Protein AF-A0A914ZZL9-F1 (afdb_monomer_lite)

Foldseek 3Di:
DVVVVVVVVVPDDCPCVVVVVVVVVVVVVVVVVDPLPPDDPVCNVVVVVVVVVVVVVVVVVCVVVVVVPDDDPPPPVVVVVVVVVVVVVVVVVVVVVVVVVVVVVVVVVVVVVVVVVVCVVVVVDDPDD

Radius of gyration: 30.52 Å; chains: 1; bounding box: 75×66×67 Å

Sequence (129 aa):
MLIEVQRRVQKLPEKDEDTEWKYSRSVIYAEYFDWHTALPPPFNIFFIAAVFIRQLAERCHEIILNYKGNGGPYKDVSKQIVVEEVSYQRLLAKLLRRSLLSDEYACRTAQKVDGEKCLEMLGIGADDG

Secondary structure (DSSP, 8-state):
-HHHHHHHHTTS-GGGHHHHHHHHHHHHHHHHHSGGGSS-GGGHHHHHHHHHHHHHHHHHHHHHHHHHT---STTTHHHHHHHHHHHHHHHHHHHHHHHHHHHHHHHHHHHHHHHHHHHHHTT------

pLDDT: mean 80.27, std 13.14, range [42.28, 97.31]

Organism: Parascaris univalens (NCBI:txid6257)

Structure (mmCIF, N/CA/C/O backbone):
data_AF-A0A914ZZL9-F1
#
_entry.id   AF-A0A914ZZL9-F1
#
loop_
_atom_site.group_PDB
_atom_site.id
_atom_site.type_symbol
_atom_site.label_atom_id
_atom_site.label_alt_id
_atom_site.label_comp_id
_atom_site.label_asym_id
_atom_site.label_entity_id
_atom_site.label_seq_id
_atom_site.pdbx_PDB_ins_code
_atom_site.Cartn_x
_atom_site.Cartn_y
_atom_site.Cartn_z
_atom_site.occupancy
_atom_site.B_iso_or_equiv
_atom_site.auth_seq_id
_atom_site.auth_comp_id
_atom_site.auth_asym_id
_atom_site.auth_atom_id
_atom_site.pdbx_PDB_model_num
ATOM 1 N N . MET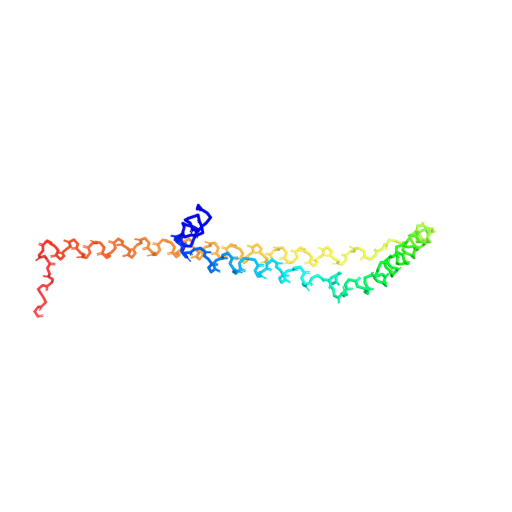 A 1 1 ? 2.785 -40.528 11.720 1.00 72.38 1 MET A N 1
ATOM 2 C CA . MET A 1 1 ? 3.325 -39.294 12.337 1.00 72.38 1 MET A CA 1
ATOM 3 C C . MET A 1 1 ? 2.951 -38.046 11.530 1.00 72.38 1 MET A C 1
ATOM 5 O O . MET A 1 1 ? 2.356 -37.150 12.106 1.00 72.38 1 MET A O 1
ATOM 9 N N . LEU A 1 2 ? 3.166 -38.019 10.206 1.00 86.00 2 LEU A N 1
ATOM 10 C CA . LEU A 1 2 ? 2.783 -36.898 9.322 1.00 86.00 2 LEU A CA 1
ATOM 11 C C . LEU A 1 2 ? 1.284 -36.521 9.380 1.00 86.00 2 LEU A C 1
ATOM 13 O O . LEU A 1 2 ? 0.941 -35.349 9.480 1.00 86.00 2 LEU A O 1
ATOM 17 N N . ILE A 1 3 ? 0.398 -37.525 9.389 1.00 85.44 3 ILE A N 1
A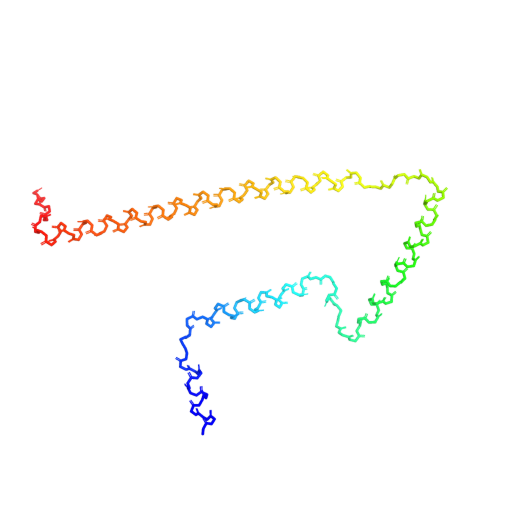TOM 18 C CA . ILE A 1 3 ? -1.066 -37.331 9.452 1.00 85.44 3 ILE A CA 1
ATOM 19 C C . ILE A 1 3 ? -1.490 -36.657 10.768 1.00 85.44 3 ILE A C 1
ATOM 21 O O . ILE A 1 3 ? -2.380 -35.813 10.785 1.00 85.44 3 ILE A O 1
ATOM 25 N N . GLU A 1 4 ? -0.822 -36.991 11.872 1.00 83.25 4 GLU A N 1
ATOM 26 C CA . GLU A 1 4 ? -1.119 -36.425 13.191 1.00 83.25 4 GLU A CA 1
ATOM 27 C C . GLU A 1 4 ? -0.653 -34.965 13.289 1.00 83.25 4 GLU A C 1
ATOM 29 O O . GLU A 1 4 ? -1.316 -34.138 13.908 1.00 83.25 4 GLU A O 1
ATOM 34 N N . VAL A 1 5 ? 0.464 -34.635 12.633 1.00 83.44 5 VAL A N 1
ATOM 35 C CA . VAL A 1 5 ? 0.980 -33.263 12.530 1.00 83.44 5 VAL A CA 1
ATOM 36 C C . VAL A 1 5 ? 0.058 -32.402 11.662 1.00 83.44 5 VAL A C 1
ATOM 38 O O . VAL A 1 5 ? -0.349 -31.332 12.103 1.00 83.44 5 VAL A O 1
ATOM 41 N N . GLN A 1 6 ? -0.358 -32.889 10.489 1.00 81.62 6 GLN A N 1
ATOM 42 C CA . GLN A 1 6 ? -1.326 -32.197 9.624 1.00 81.62 6 GLN A CA 1
ATOM 43 C C . GLN A 1 6 ? -2.656 -31.929 10.339 1.00 81.62 6 GLN A C 1
ATOM 45 O O . GLN A 1 6 ? -3.172 -30.816 10.292 1.00 81.62 6 GLN A O 1
ATOM 50 N N . ARG A 1 7 ? -3.170 -32.914 11.087 1.00 79.31 7 ARG A N 1
ATOM 51 C CA . ARG A 1 7 ? -4.402 -32.764 11.875 1.00 79.31 7 ARG A CA 1
ATOM 52 C C . ARG A 1 7 ? -4.270 -31.725 12.995 1.00 79.31 7 ARG A C 1
ATOM 54 O O . ARG A 1 7 ? -5.258 -31.096 13.353 1.00 79.31 7 ARG A O 1
ATOM 61 N N . ARG A 1 8 ? -3.077 -31.553 13.576 1.00 77.00 8 ARG A N 1
ATOM 62 C CA . ARG A 1 8 ? -2.814 -30.517 14.592 1.00 77.00 8 ARG A CA 1
ATOM 63 C C . ARG A 1 8 ? -2.742 -29.120 13.981 1.00 77.00 8 ARG A C 1
ATOM 65 O O . ARG A 1 8 ? -3.272 -28.198 14.584 1.00 77.00 8 ARG A O 1
ATOM 72 N N . VAL A 1 9 ? -2.153 -28.984 12.792 1.00 73.50 9 VAL A N 1
ATOM 73 C CA . VAL A 1 9 ? -2.104 -27.715 12.046 1.00 73.50 9 VAL A CA 1
ATOM 74 C C . VAL A 1 9 ? -3.506 -27.285 11.605 1.00 73.50 9 VAL A C 1
ATOM 76 O O . VAL A 1 9 ? -3.874 -26.140 11.814 1.00 73.50 9 VAL A O 1
ATOM 79 N N . GLN A 1 10 ? -4.336 -28.212 11.114 1.00 68.81 10 GLN A N 1
ATOM 80 C CA . GLN A 1 10 ? -5.734 -27.930 10.746 1.00 68.81 10 GLN A CA 1
ATOM 81 C C . GLN A 1 10 ? -6.644 -27.547 11.922 1.00 68.81 10 GLN A C 1
ATOM 83 O O . GLN A 1 10 ? -7.727 -27.020 11.707 1.00 68.81 10 GLN A O 1
ATOM 88 N N . LYS A 1 11 ? -6.248 -27.856 13.162 1.00 67.56 11 LYS A N 1
ATOM 89 C CA . LYS A 1 11 ? -7.000 -27.491 14.373 1.00 67.56 11 LYS A CA 1
ATOM 90 C C . LYS A 1 11 ? -6.585 -26.141 14.952 1.00 67.56 11 LYS A C 1
ATOM 92 O O . LYS A 1 11 ? -7.144 -25.743 15.976 1.00 67.56 11 LYS A O 1
ATOM 97 N N . LEU A 1 12 ? -5.591 -25.474 14.364 1.00 68.06 12 LEU A N 1
ATOM 98 C CA . LEU A 1 12 ? -5.274 -24.105 14.744 1.00 68.06 12 LEU A CA 1
ATOM 99 C C . LEU A 1 12 ? -6.506 -23.232 14.468 1.00 68.06 12 LEU A C 1
ATOM 101 O O . LEU A 1 12 ? -7.224 -23.481 13.501 1.00 68.06 12 LEU A O 1
ATOM 105 N N . PRO A 1 13 ? -6.819 -22.280 15.358 1.00 64.56 13 PRO A N 1
ATOM 106 C CA . PRO A 1 13 ? -8.033 -21.494 15.235 1.00 64.56 13 PRO A CA 1
ATOM 107 C C . PRO A 1 13 ? -8.035 -20.726 13.910 1.00 64.56 13 PRO A C 1
ATOM 109 O O . PRO A 1 13 ? -7.181 -19.878 13.685 1.00 64.56 13 PRO A O 1
ATOM 112 N N . GLU A 1 14 ? -9.066 -20.962 13.100 1.00 65.44 14 GLU A N 1
ATOM 113 C CA . GLU A 1 14 ? -9.413 -20.282 11.833 1.00 65.44 14 GLU A CA 1
ATOM 114 C C . GLU A 1 14 ? -9.554 -18.747 11.956 1.00 65.44 14 GLU A C 1
ATOM 116 O O . GLU A 1 14 ? -9.816 -18.051 10.980 1.00 65.44 14 GLU A O 1
ATOM 121 N N . LYS A 1 15 ? -9.407 -18.198 13.171 1.00 67.62 15 LYS A N 1
ATOM 122 C CA . LYS A 1 15 ? -9.628 -16.783 13.494 1.00 67.62 15 LYS A CA 1
ATOM 123 C C . LYS A 1 15 ? -8.738 -15.838 12.688 1.00 67.62 15 LYS A C 1
ATOM 125 O O . LYS A 1 15 ? -9.175 -14.727 12.402 1.00 67.62 15 LYS A O 1
ATOM 130 N N . ASP A 1 16 ? -7.546 -16.288 12.308 1.00 74.62 16 ASP A N 1
ATOM 131 C CA . ASP A 1 16 ? -6.568 -15.460 11.602 1.00 74.62 16 ASP A CA 1
ATOM 132 C C . ASP A 1 16 ? -6.470 -15.785 10.101 1.00 74.62 16 ASP A C 1
ATOM 134 O O . ASP A 1 16 ? -5.870 -15.011 9.359 1.00 74.62 16 ASP A O 1
ATOM 138 N N . GLU A 1 17 ? -7.121 -16.850 9.612 1.00 84.06 17 GLU A N 1
ATOM 139 C CA . GLU A 1 17 ? -6.979 -17.319 8.222 1.00 84.06 17 GLU A CA 1
ATOM 140 C C . GLU A 1 17 ? -7.457 -16.277 7.197 1.00 84.06 17 GLU A C 1
ATOM 142 O O . GLU A 1 17 ? -6.759 -15.975 6.228 1.00 84.06 17 GLU A O 1
ATOM 147 N N . ASP A 1 18 ? -8.619 -15.660 7.429 1.00 87.25 18 ASP A N 1
ATOM 148 C CA . ASP A 1 18 ? -9.152 -14.613 6.545 1.00 87.25 18 ASP A CA 1
ATOM 149 C C . ASP A 1 18 ? -8.282 -13.342 6.571 1.00 87.25 18 ASP A C 1
ATOM 151 O O . ASP A 1 18 ? -8.105 -12.670 5.550 1.00 87.25 18 ASP A O 1
ATOM 155 N N . THR A 1 19 ? -7.687 -13.027 7.725 1.00 88.19 19 THR A N 1
ATOM 156 C CA . THR A 1 19 ? -6.775 -11.884 7.873 1.00 88.19 19 THR A CA 1
ATOM 157 C C . THR A 1 19 ? -5.469 -12.132 7.124 1.00 88.19 19 THR A C 1
ATOM 159 O O . THR A 1 19 ? -5.026 -11.266 6.367 1.00 88.19 19 THR A O 1
ATOM 162 N N . GLU A 1 20 ? -4.880 -13.318 7.279 1.00 88.50 20 GLU A N 1
ATOM 163 C CA . GLU A 1 20 ? -3.672 -13.733 6.566 1.00 88.50 20 GLU A CA 1
ATOM 164 C C . GLU A 1 20 ? -3.908 -13.762 5.055 1.00 88.50 20 GLU A C 1
ATOM 166 O O . GLU A 1 20 ? -3.131 -13.180 4.295 1.00 88.50 20 GLU A O 1
ATOM 171 N N . TRP A 1 21 ? -5.030 -14.332 4.609 1.00 90.75 21 TRP A N 1
ATOM 172 C CA . TRP A 1 21 ? -5.398 -14.354 3.196 1.00 90.75 21 TRP A CA 1
ATOM 173 C C . TRP A 1 21 ? -5.541 -12.942 2.612 1.00 90.75 21 TRP A C 1
ATOM 175 O O . TRP A 1 21 ? -4.989 -12.650 1.544 1.00 90.75 21 TRP A O 1
ATOM 185 N N . LYS A 1 22 ? -6.235 -12.033 3.312 1.00 93.12 22 LYS A N 1
ATOM 186 C CA . LYS A 1 22 ? -6.385 -10.630 2.886 1.00 93.12 22 LYS A CA 1
ATOM 187 C C . LYS A 1 22 ? -5.049 -9.899 2.850 1.00 93.12 22 LYS A C 1
ATOM 189 O O . LYS A 1 22 ? -4.796 -9.164 1.892 1.00 93.12 22 LYS A O 1
ATOM 194 N N . TYR A 1 23 ? -4.199 -10.115 3.852 1.00 93.88 23 TYR A N 1
ATOM 195 C CA . TYR A 1 23 ? -2.861 -9.539 3.900 1.00 93.88 23 TYR A CA 1
ATOM 196 C C . TYR A 1 23 ? -2.029 -10.007 2.703 1.00 93.88 23 TYR A C 1
ATOM 198 O O . TYR A 1 23 ? -1.600 -9.175 1.901 1.00 93.88 23 TYR A O 1
ATOM 206 N N . SER A 1 24 ? -1.893 -11.321 2.498 1.00 93.44 24 SER A N 1
ATOM 207 C CA . SER A 1 24 ? -1.141 -11.886 1.373 1.00 93.44 24 SER A CA 1
ATOM 208 C C . SER A 1 24 ? -1.673 -11.402 0.025 1.00 93.44 24 SER A C 1
ATOM 210 O O . SER A 1 24 ? -0.892 -11.011 -0.841 1.00 93.44 24 SER A O 1
ATOM 212 N N . ARG A 1 25 ? -2.998 -11.339 -0.152 1.00 93.56 25 ARG A N 1
ATOM 213 C CA . ARG A 1 25 ? -3.606 -10.828 -1.388 1.00 93.56 25 ARG A CA 1
ATOM 214 C C . ARG A 1 25 ? -3.268 -9.358 -1.636 1.00 93.56 25 ARG A C 1
ATOM 216 O O . ARG A 1 25 ? -3.003 -8.984 -2.775 1.00 93.56 25 ARG A O 1
ATOM 223 N N . SER A 1 26 ? -3.283 -8.531 -0.591 1.00 92.88 26 SER A N 1
ATOM 224 C CA . SER A 1 26 ? -2.947 -7.107 -0.705 1.00 92.88 26 SER A CA 1
ATOM 225 C C . SER A 1 26 ? -1.490 -6.885 -1.110 1.00 92.88 26 SER A C 1
ATOM 227 O O . SER A 1 26 ? -1.231 -6.045 -1.966 1.00 92.88 26 SER A O 1
ATOM 229 N N . VAL A 1 27 ? -0.568 -7.689 -0.571 1.00 92.31 27 VAL A N 1
ATOM 230 C CA . VAL A 1 27 ? 0.858 -7.647 -0.917 1.00 92.31 27 VAL A CA 1
ATOM 231 C C . VAL A 1 27 ? 1.060 -8.026 -2.381 1.00 92.31 27 VAL A C 1
ATOM 233 O O . VAL A 1 27 ? 1.668 -7.264 -3.125 1.00 92.31 27 VAL A O 1
ATOM 236 N N . ILE A 1 28 ? 0.458 -9.135 -2.825 1.00 90.12 28 ILE A N 1
ATOM 237 C CA . ILE A 1 28 ? 0.531 -9.570 -4.226 1.00 90.12 28 ILE A CA 1
ATOM 238 C C . ILE A 1 28 ? -0.004 -8.474 -5.152 1.00 90.12 28 ILE A C 1
ATOM 240 O O . ILE A 1 28 ? 0.630 -8.132 -6.141 1.00 90.12 28 ILE A O 1
ATOM 244 N N . TYR A 1 29 ? -1.161 -7.884 -4.844 1.00 89.88 29 TYR A N 1
ATOM 245 C CA . TYR A 1 29 ? -1.718 -6.822 -5.686 1.00 89.88 29 TYR A CA 1
ATOM 246 C C . TYR A 1 29 ? -0.845 -5.569 -5.704 1.00 89.88 29 TYR A C 1
ATOM 248 O O . TYR A 1 29 ? -0.692 -4.974 -6.766 1.00 89.88 29 TYR A O 1
ATOM 256 N N . ALA A 1 30 ? -0.248 -5.192 -4.571 1.00 88.12 30 ALA A N 1
ATOM 257 C CA . ALA A 1 30 ? 0.680 -4.069 -4.500 1.00 88.12 30 ALA A CA 1
ATOM 258 C C . ALA A 1 30 ? 1.888 -4.258 -5.434 1.00 88.12 30 ALA A C 1
ATOM 260 O O . ALA A 1 30 ? 2.283 -3.304 -6.099 1.00 88.12 30 ALA A O 1
ATOM 261 N N . GLU A 1 31 ? 2.414 -5.479 -5.561 1.00 85.44 31 GLU A N 1
ATOM 262 C CA . GLU A 1 31 ? 3.504 -5.790 -6.499 1.00 85.44 31 GLU A CA 1
ATOM 263 C C . GLU A 1 31 ? 3.097 -5.575 -7.969 1.00 85.44 31 GLU A C 1
ATOM 265 O O . GLU A 1 31 ? 3.899 -5.107 -8.777 1.00 85.44 31 GLU A O 1
ATOM 270 N N . TYR A 1 32 ? 1.839 -5.855 -8.323 1.00 84.81 32 TYR A N 1
ATOM 271 C CA . TYR A 1 32 ? 1.316 -5.647 -9.681 1.00 84.81 32 TYR A CA 1
ATOM 272 C C . TYR A 1 32 ? 0.854 -4.211 -9.975 1.00 84.81 32 TYR A C 1
ATOM 274 O O . TYR A 1 32 ? 0.555 -3.899 -11.127 1.00 84.81 32 TYR A O 1
ATOM 282 N N . PHE A 1 33 ? 0.774 -3.334 -8.969 1.00 82.94 33 PHE A N 1
ATOM 283 C CA . PHE A 1 33 ? 0.466 -1.915 -9.187 1.00 82.94 33 PHE A CA 1
ATOM 284 C C . PHE A 1 33 ? 1.669 -1.118 -9.700 1.00 82.94 33 PHE A C 1
ATOM 286 O O . PHE A 1 33 ? 1.478 -0.054 -10.293 1.00 82.94 33 PHE A O 1
ATOM 293 N N . ASP A 1 34 ? 2.890 -1.607 -9.486 1.00 77.06 34 ASP A N 1
ATOM 294 C CA . ASP A 1 34 ? 4.092 -0.955 -9.994 1.00 77.06 34 ASP A CA 1
ATOM 295 C C . ASP A 1 34 ? 4.231 -1.160 -11.514 1.00 77.06 34 ASP A C 1
ATOM 297 O O . ASP A 1 34 ? 4.008 -2.245 -12.049 1.00 77.06 34 ASP A O 1
ATOM 301 N N . TRP A 1 35 ? 4.637 -0.121 -12.244 1.00 65.94 35 TRP A N 1
ATOM 302 C CA . TRP A 1 35 ? 4.747 -0.164 -13.711 1.00 65.94 35 TRP A CA 1
ATOM 303 C C . TRP A 1 35 ? 5.781 -1.212 -14.160 1.00 65.94 35 TRP A C 1
ATOM 305 O O . TRP A 1 35 ? 5.679 -1.811 -15.232 1.00 65.94 35 TRP A O 1
ATOM 315 N N . HIS A 1 36 ? 6.775 -1.479 -13.318 1.00 64.00 36 HIS A N 1
ATOM 316 C CA . HIS A 1 36 ? 7.869 -2.401 -13.601 1.00 64.00 36 HIS A CA 1
ATOM 317 C C . HIS A 1 36 ? 7.448 -3.876 -13.715 1.00 64.00 36 HIS A C 1
ATOM 319 O O . HIS A 1 36 ? 8.188 -4.663 -14.304 1.00 64.00 36 HIS A O 1
ATOM 325 N N . THR A 1 37 ? 6.261 -4.252 -13.231 1.00 63.38 37 THR A N 1
ATOM 326 C CA . THR A 1 37 ? 5.744 -5.632 -13.280 1.00 63.38 37 THR A CA 1
ATOM 327 C C . THR A 1 37 ? 4.739 -5.871 -14.411 1.00 63.38 37 THR A C 1
ATOM 329 O O . THR A 1 37 ? 4.268 -6.993 -14.596 1.00 63.38 37 THR A O 1
ATOM 332 N N . ALA A 1 38 ? 4.459 -4.854 -15.238 1.00 70.88 38 ALA A N 1
ATOM 333 C CA . ALA A 1 38 ? 3.509 -4.949 -16.350 1.00 70.88 38 ALA A CA 1
ATOM 334 C C . ALA A 1 38 ? 3.953 -5.910 -17.472 1.00 70.88 38 ALA A C 1
ATOM 336 O O . ALA A 1 38 ? 3.139 -6.299 -18.313 1.00 70.88 38 ALA A O 1
ATOM 337 N N . LEU A 1 39 ? 5.237 -6.287 -17.512 1.00 77.50 39 LEU A N 1
ATOM 338 C CA . LEU A 1 39 ? 5.783 -7.174 -18.533 1.00 77.50 39 LEU A CA 1
ATOM 339 C C . LEU A 1 39 ? 6.012 -8.582 -17.968 1.00 77.50 39 LEU A C 1
ATOM 341 O O . LEU A 1 39 ? 6.760 -8.740 -17.002 1.00 77.50 39 LEU A O 1
ATOM 345 N N . PRO A 1 40 ? 5.431 -9.624 -18.593 1.00 79.81 40 PRO A N 1
ATOM 346 C CA . PRO A 1 40 ? 5.704 -11.003 -18.211 1.00 79.81 40 PRO A CA 1
ATOM 347 C C . PRO A 1 40 ? 7.212 -11.303 -18.287 1.00 79.81 40 PRO A C 1
ATOM 349 O O . PRO A 1 40 ? 7.892 -10.729 -19.144 1.00 79.81 40 PRO A O 1
ATOM 352 N N . PRO A 1 41 ? 7.739 -12.263 -17.501 1.00 78.06 41 PRO A N 1
ATOM 353 C CA . PRO A 1 41 ? 9.159 -12.632 -17.489 1.00 78.06 41 PRO A CA 1
ATOM 354 C C . PRO A 1 41 ? 9.857 -12.735 -18.864 1.00 78.06 41 PRO A C 1
ATOM 356 O O . PRO A 1 41 ? 10.962 -12.206 -18.988 1.00 78.06 41 PRO A O 1
ATOM 359 N N . PRO A 1 42 ? 9.258 -13.323 -19.924 1.00 84.25 42 PRO A N 1
ATOM 360 C CA . PRO A 1 42 ? 9.892 -13.355 -21.248 1.00 84.25 42 PRO A CA 1
ATOM 361 C C . PRO A 1 42 ? 10.047 -11.978 -21.923 1.00 84.25 42 PRO A C 1
ATOM 363 O O . PRO A 1 42 ? 10.968 -11.793 -22.714 1.00 84.25 42 PRO A O 1
ATOM 366 N N . PHE A 1 43 ? 9.189 -10.999 -21.622 1.00 82.06 43 PHE A N 1
ATOM 367 C CA . PHE A 1 43 ? 9.217 -9.660 -22.230 1.00 82.06 43 PHE A CA 1
ATOM 368 C C . PHE A 1 43 ? 10.013 -8.633 -21.412 1.00 82.06 43 PHE A C 1
ATOM 370 O O . PHE A 1 43 ? 10.255 -7.522 -21.886 1.00 82.06 43 PHE A O 1
ATOM 377 N N . ASN A 1 44 ? 10.480 -9.004 -20.217 1.00 82.06 44 ASN A N 1
ATOM 378 C CA . ASN A 1 44 ? 11.280 -8.142 -19.344 1.00 82.06 44 ASN A CA 1
ATOM 379 C C . ASN A 1 44 ? 12.598 -7.670 -20.005 1.00 82.06 44 ASN A C 1
ATOM 381 O O . ASN A 1 44 ? 13.127 -6.610 -19.688 1.00 82.06 44 ASN A O 1
ATOM 385 N N . ILE A 1 45 ? 13.111 -8.402 -21.000 1.00 83.88 45 ILE A N 1
ATOM 386 C CA . ILE A 1 45 ? 14.331 -8.034 -21.740 1.00 83.88 45 ILE A CA 1
ATOM 387 C C . ILE A 1 45 ? 14.162 -6.691 -22.471 1.00 83.88 45 ILE A C 1
ATOM 389 O O . ILE A 1 45 ? 15.081 -5.872 -22.480 1.00 83.88 45 ILE A O 1
ATOM 393 N N . PHE A 1 46 ? 12.979 -6.428 -23.037 1.00 84.38 46 PHE A N 1
ATOM 394 C CA . PHE A 1 46 ? 12.690 -5.154 -23.703 1.00 84.38 46 PHE A CA 1
ATOM 395 C C . PHE A 1 46 ? 12.663 -3.995 -22.711 1.00 84.38 46 PHE A C 1
ATOM 397 O O . PHE A 1 46 ? 13.148 -2.907 -23.019 1.00 84.38 46 PHE A O 1
ATOM 404 N N . PHE A 1 47 ? 12.147 -4.245 -21.507 1.00 82.56 47 PHE A N 1
ATOM 405 C CA . PHE A 1 47 ? 12.151 -3.266 -20.431 1.00 82.56 47 PHE A CA 1
ATOM 406 C C . PHE A 1 47 ? 13.575 -2.921 -19.996 1.00 82.56 47 PHE A C 1
ATOM 408 O O . PHE A 1 47 ? 13.943 -1.749 -19.964 1.00 82.56 47 PHE A O 1
ATOM 415 N N . ILE A 1 48 ? 14.403 -3.937 -19.746 1.00 84.50 48 ILE A N 1
ATOM 416 C CA . ILE A 1 48 ? 15.809 -3.762 -19.364 1.00 84.50 48 ILE A CA 1
ATOM 417 C C . ILE A 1 48 ? 16.569 -2.985 -20.449 1.00 84.50 48 ILE A C 1
ATOM 419 O O . ILE A 1 48 ? 17.293 -2.040 -20.133 1.00 84.50 48 ILE A O 1
ATOM 423 N N . ALA A 1 49 ? 16.361 -3.319 -21.726 1.00 87.44 49 ALA A N 1
ATOM 424 C CA . ALA A 1 49 ? 16.971 -2.601 -22.843 1.00 87.44 49 ALA A CA 1
ATOM 425 C C . ALA A 1 49 ? 16.518 -1.131 -22.910 1.00 87.44 49 ALA A C 1
ATOM 427 O O . ALA A 1 49 ? 17.351 -0.236 -23.060 1.00 87.44 49 ALA A O 1
ATOM 428 N N . ALA A 1 50 ? 15.220 -0.860 -22.747 1.00 86.19 50 ALA A N 1
ATOM 429 C CA . ALA A 1 50 ? 14.679 0.498 -22.745 1.00 86.19 50 ALA A CA 1
ATOM 430 C C . ALA A 1 50 ? 15.217 1.338 -21.573 1.00 86.19 50 ALA A C 1
ATOM 432 O O . ALA A 1 50 ? 15.593 2.495 -21.767 1.00 86.19 50 ALA A O 1
ATOM 433 N N . VAL A 1 51 ? 15.318 0.754 -20.373 1.00 85.69 51 VAL A N 1
ATOM 434 C CA . VAL A 1 51 ? 15.914 1.411 -19.199 1.00 85.69 51 VAL A CA 1
ATOM 435 C C . VAL A 1 51 ? 17.385 1.733 -19.447 1.00 85.69 51 VAL A C 1
ATOM 437 O O . VAL A 1 51 ? 17.817 2.846 -19.153 1.00 85.69 51 VAL A O 1
ATOM 440 N N . PHE A 1 52 ? 18.140 0.802 -20.031 1.00 89.56 52 PHE A N 1
ATOM 441 C CA . PHE A 1 52 ? 19.554 1.004 -20.338 1.00 89.56 52 PHE A CA 1
ATOM 442 C C . PHE A 1 52 ? 19.761 2.149 -21.341 1.00 89.56 52 PHE A C 1
ATOM 444 O O . PHE A 1 52 ? 20.583 3.037 -21.115 1.00 89.56 52 PHE A O 1
ATOM 451 N N . ILE A 1 53 ? 18.958 2.187 -22.410 1.00 90.12 53 ILE A N 1
ATOM 452 C CA . ILE A 1 53 ? 18.981 3.266 -23.408 1.00 90.12 53 ILE A CA 1
ATOM 453 C C . ILE A 1 53 ? 18.605 4.608 -22.771 1.00 90.12 53 ILE A C 1
ATOM 455 O O . ILE A 1 53 ? 19.272 5.611 -23.028 1.00 90.12 53 ILE A O 1
ATOM 459 N N . ARG A 1 54 ? 17.577 4.640 -21.910 1.00 86.38 54 ARG A N 1
ATOM 460 C CA . ARG A 1 54 ? 17.176 5.861 -21.198 1.00 86.38 54 ARG A CA 1
ATOM 461 C C . ARG A 1 54 ? 18.301 6.389 -20.313 1.00 86.38 54 ARG A C 1
ATOM 463 O O . ARG A 1 54 ? 18.607 7.572 -20.386 1.00 86.38 54 ARG A O 1
ATOM 470 N N . GLN A 1 55 ? 18.946 5.526 -19.530 1.00 86.12 55 GLN A N 1
ATOM 471 C CA . GLN A 1 55 ? 20.057 5.924 -18.660 1.00 86.12 55 GLN A CA 1
ATOM 472 C C . GLN A 1 55 ? 21.249 6.467 -19.459 1.00 86.12 55 GLN A C 1
ATOM 474 O O . GLN A 1 55 ? 21.858 7.457 -19.062 1.00 86.12 55 GLN A O 1
ATOM 479 N N . LEU A 1 56 ? 21.564 5.859 -20.606 1.00 87.19 56 LEU A N 1
ATOM 480 C CA . LEU A 1 56 ? 22.580 6.369 -21.531 1.00 87.19 56 LEU A CA 1
ATOM 481 C C . LEU A 1 56 ? 22.203 7.748 -22.086 1.00 87.19 56 LEU A C 1
ATOM 483 O O . LEU A 1 56 ? 23.032 8.656 -22.086 1.00 87.19 56 LEU A O 1
ATOM 487 N N . ALA A 1 57 ? 20.951 7.929 -22.509 1.00 85.31 57 ALA A N 1
ATOM 488 C CA . ALA A 1 57 ? 20.460 9.201 -23.026 1.00 85.31 57 ALA A CA 1
ATOM 489 C C . ALA A 1 57 ? 20.460 10.305 -21.954 1.00 85.31 57 ALA A C 1
ATOM 491 O O . ALA A 1 57 ? 20.890 11.422 -22.237 1.00 85.31 57 ALA A O 1
ATOM 492 N N . GLU A 1 58 ? 20.047 9.996 -20.723 1.00 83.75 58 GLU A N 1
ATOM 493 C CA . GLU A 1 58 ? 20.084 10.916 -19.579 1.00 83.75 58 GLU A CA 1
ATOM 494 C C . GLU A 1 58 ? 21.520 11.313 -19.225 1.00 83.75 58 GLU A C 1
ATOM 496 O O . GLU A 1 58 ? 21.800 12.501 -19.087 1.00 83.75 58 GLU A O 1
ATOM 501 N N . ARG A 1 59 ? 22.462 10.359 -19.190 1.00 79.06 59 ARG A N 1
ATOM 502 C CA . ARG A 1 59 ? 23.896 10.637 -18.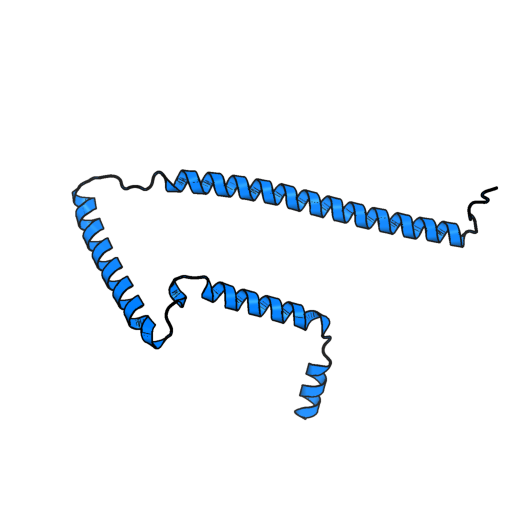988 1.00 79.06 59 ARG A CA 1
ATOM 503 C C . ARG A 1 59 ? 24.451 11.567 -20.068 1.00 79.06 59 ARG A C 1
ATOM 505 O O . ARG A 1 59 ? 25.168 12.515 -19.756 1.00 79.06 59 ARG A O 1
ATOM 512 N N . CYS A 1 60 ? 24.112 11.331 -21.335 1.00 75.81 60 CYS A N 1
ATOM 513 C CA . CYS A 1 60 ? 24.505 12.215 -22.432 1.00 75.81 60 CYS A CA 1
ATOM 514 C C . CYS A 1 60 ? 23.860 13.604 -22.304 1.00 75.81 60 CYS A C 1
ATOM 516 O O . CYS A 1 60 ? 24.523 14.615 -22.528 1.00 75.81 60 CYS A O 1
ATOM 518 N N . HIS A 1 61 ? 22.587 13.668 -21.912 1.00 74.62 61 HIS A N 1
ATOM 519 C CA . HIS A 1 61 ? 21.849 14.914 -21.734 1.00 74.62 61 HIS A CA 1
ATOM 520 C C . HIS A 1 61 ? 22.375 15.745 -20.555 1.00 74.62 61 HIS A C 1
ATOM 522 O O . HIS A 1 61 ? 22.518 16.956 -20.693 1.00 74.62 61 HIS A O 1
ATOM 528 N N . GLU A 1 62 ? 22.738 15.123 -19.431 1.00 68.94 62 GLU A N 1
ATOM 529 C CA . GLU A 1 62 ? 23.378 15.796 -18.295 1.00 68.94 62 GLU A CA 1
ATOM 530 C C . GLU A 1 62 ? 24.743 16.376 -18.664 1.00 68.94 62 GLU A C 1
ATOM 532 O O . GLU A 1 62 ? 25.053 17.500 -18.275 1.00 68.94 62 GLU A O 1
ATOM 537 N N . ILE A 1 63 ? 25.552 15.657 -19.449 1.00 70.44 63 ILE A N 1
ATOM 538 C CA . ILE A 1 63 ? 26.831 16.176 -19.957 1.00 70.44 63 ILE A CA 1
ATOM 539 C C . ILE A 1 63 ? 26.592 17.419 -20.835 1.00 70.44 63 ILE A C 1
ATOM 541 O O . ILE A 1 63 ? 27.305 18.415 -20.710 1.00 70.44 63 ILE A O 1
ATOM 545 N N . ILE A 1 64 ? 25.552 17.400 -21.674 1.00 67.00 64 ILE A N 1
ATOM 546 C CA . ILE A 1 64 ? 25.189 18.516 -22.563 1.00 67.00 64 ILE A CA 1
ATOM 547 C C . ILE A 1 64 ? 24.592 19.705 -21.786 1.00 67.00 64 ILE A C 1
ATOM 549 O O . ILE A 1 64 ? 24.905 20.856 -22.090 1.00 67.00 64 ILE A O 1
ATOM 553 N N . LEU A 1 65 ? 23.744 19.464 -20.782 1.00 65.06 65 LEU A N 1
ATOM 554 C CA . LEU A 1 65 ? 23.120 20.516 -19.973 1.00 65.06 65 LEU A CA 1
ATOM 555 C C . LEU A 1 65 ? 24.086 21.156 -18.975 1.00 65.06 65 LEU A C 1
ATOM 557 O O . LEU A 1 65 ? 24.036 22.375 -18.807 1.00 65.06 65 LEU A O 1
ATOM 561 N N . ASN A 1 66 ? 24.995 20.384 -18.368 1.00 61.47 66 ASN A N 1
ATOM 562 C CA . ASN A 1 66 ? 26.069 20.930 -17.532 1.00 61.47 66 ASN A CA 1
ATOM 563 C C . ASN A 1 66 ? 26.970 21.885 -18.328 1.00 61.47 66 ASN A C 1
ATOM 565 O O . ASN A 1 66 ? 27.434 22.884 -17.788 1.00 61.47 66 ASN A O 1
ATOM 569 N N . TYR A 1 67 ? 27.146 21.641 -19.630 1.00 60.16 67 TYR A N 1
ATOM 570 C CA . TYR A 1 67 ? 27.842 22.563 -20.529 1.00 60.16 67 TYR A CA 1
ATOM 571 C C . TYR A 1 67 ? 27.029 23.834 -20.850 1.00 60.16 67 TYR A C 1
ATOM 573 O O . TYR A 1 67 ? 27.596 24.861 -21.215 1.00 60.16 67 TYR A O 1
ATOM 581 N N . LYS A 1 68 ? 25.697 23.791 -20.712 1.00 62.81 68 LYS A N 1
ATOM 582 C CA . LYS A 1 68 ? 24.771 24.860 -21.129 1.00 62.81 68 LYS A CA 1
ATOM 583 C C . LYS A 1 68 ? 24.222 25.711 -19.975 1.00 62.81 68 LYS A C 1
ATOM 585 O O . LYS A 1 68 ? 23.463 26.640 -20.234 1.00 62.81 68 LYS A O 1
ATOM 590 N N . GLY A 1 69 ? 24.601 25.424 -18.726 1.00 55.75 69 GLY A N 1
ATOM 591 C CA . GLY A 1 69 ? 24.388 26.308 -17.571 1.00 55.75 69 GLY A CA 1
ATOM 592 C C . GLY A 1 69 ? 22.930 26.635 -17.222 1.00 55.75 69 GLY A C 1
ATOM 593 O O . GLY A 1 69 ? 22.683 27.633 -16.551 1.00 55.75 69 GLY A O 1
ATOM 594 N N . ASN A 1 70 ? 21.955 25.831 -17.657 1.00 57.56 70 ASN A N 1
ATOM 595 C CA . ASN A 1 70 ? 20.543 26.108 -17.392 1.00 57.56 70 ASN A CA 1
ATOM 596 C C . ASN A 1 70 ? 20.024 25.283 -16.211 1.00 57.56 70 ASN A C 1
ATOM 598 O O . ASN A 1 70 ? 19.963 24.056 -16.267 1.00 57.56 70 ASN A O 1
ATOM 602 N N . GLY A 1 71 ? 19.619 25.988 -15.151 1.00 56.47 71 GLY A N 1
ATOM 603 C CA . GLY A 1 71 ? 18.933 25.422 -13.993 1.00 56.47 71 GLY A CA 1
ATOM 604 C C . GLY A 1 71 ? 17.642 24.718 -14.411 1.00 56.47 71 GLY A C 1
ATOM 605 O O . GLY A 1 71 ? 16.757 25.328 -15.008 1.00 56.47 71 GLY A O 1
ATOM 606 N N . GLY A 1 72 ? 17.574 23.420 -14.118 1.00 54.59 72 GLY A N 1
ATOM 607 C CA . GLY A 1 72 ? 16.503 22.527 -14.549 1.00 54.59 72 GLY A CA 1
ATOM 608 C C . GLY A 1 72 ? 15.131 22.771 -13.892 1.00 54.59 72 GLY A C 1
ATOM 609 O O . GLY A 1 72 ? 14.987 23.614 -13.002 1.00 54.59 72 GLY A O 1
ATOM 610 N N . PRO A 1 73 ? 14.109 21.991 -14.295 1.00 56.56 73 PRO A N 1
ATOM 611 C CA . PRO A 1 73 ? 12.683 22.184 -13.976 1.00 56.56 73 PRO A CA 1
ATOM 612 C C . PRO A 1 73 ? 12.276 21.864 -12.519 1.00 56.56 73 PRO A C 1
ATOM 614 O O . PRO A 1 73 ? 11.105 21.656 -12.219 1.00 56.56 73 PRO A O 1
ATOM 617 N N . TYR A 1 74 ? 13.217 21.845 -11.576 1.00 54.16 74 TYR A N 1
ATOM 618 C CA . TYR A 1 74 ? 13.050 21.273 -10.232 1.00 54.16 74 TYR A CA 1
ATOM 619 C C . TYR A 1 74 ? 12.113 22.059 -9.286 1.00 54.16 74 TYR A C 1
ATOM 621 O O . TYR A 1 74 ? 11.847 21.624 -8.171 1.00 54.16 74 TYR A O 1
ATOM 629 N N . LYS A 1 75 ? 11.617 23.236 -9.690 1.00 55.91 75 LYS A N 1
ATOM 630 C CA . LYS A 1 75 ? 10.907 24.166 -8.789 1.00 55.91 75 LYS A CA 1
ATOM 631 C C . LYS A 1 75 ? 9.414 23.879 -8.590 1.00 55.91 75 LYS A C 1
ATOM 633 O O . LYS A 1 75 ? 8.845 24.404 -7.636 1.00 55.91 75 LYS A O 1
ATOM 638 N N . ASP A 1 76 ? 8.779 23.096 -9.461 1.00 58.94 76 ASP A N 1
ATOM 639 C CA . ASP A 1 76 ? 7.318 22.908 -9.421 1.00 58.94 76 ASP A CA 1
ATOM 640 C C . ASP A 1 76 ? 6.895 21.724 -8.530 1.00 58.94 76 ASP A C 1
ATOM 642 O O . ASP A 1 76 ? 5.980 21.831 -7.714 1.00 58.94 76 ASP A O 1
ATOM 646 N N . VAL A 1 77 ? 7.667 20.632 -8.567 1.00 62.56 77 VAL A N 1
ATOM 647 C CA . VAL A 1 77 ? 7.426 19.404 -7.784 1.00 62.56 77 VAL A CA 1
ATOM 648 C C . VAL A 1 77 ? 7.416 19.672 -6.273 1.00 62.56 77 VAL A C 1
ATOM 650 O O . VAL A 1 77 ? 6.588 19.132 -5.542 1.00 62.56 77 VAL A O 1
ATOM 653 N N . SER A 1 78 ? 8.282 20.570 -5.790 1.00 63.78 78 SER A N 1
ATOM 654 C CA . SER A 1 78 ? 8.372 20.904 -4.364 1.00 63.78 78 SER A CA 1
ATOM 655 C C . SER A 1 78 ? 7.079 21.484 -3.792 1.00 63.78 78 SER A C 1
ATOM 657 O O . SER A 1 78 ? 6.766 21.248 -2.630 1.00 63.78 78 SER A O 1
ATOM 659 N N . LYS A 1 79 ? 6.309 22.238 -4.585 1.00 70.69 79 LYS A N 1
ATOM 660 C CA . LYS A 1 79 ? 5.063 22.851 -4.101 1.00 70.69 79 LYS A CA 1
ATOM 661 C C . LYS A 1 79 ? 3.954 21.819 -3.938 1.00 70.69 79 LYS A C 1
ATOM 663 O O . LYS A 1 79 ? 3.174 21.912 -2.995 1.00 70.69 79 LYS A O 1
ATOM 668 N N . GLN A 1 80 ? 3.897 20.839 -4.834 1.00 73.50 80 GLN A N 1
ATOM 669 C CA . GLN A 1 80 ? 2.859 19.814 -4.826 1.00 73.50 80 GLN A CA 1
ATOM 670 C C . GLN A 1 80 ? 3.035 18.836 -3.655 1.00 73.50 80 GLN A C 1
ATOM 672 O O . GLN A 1 80 ? 2.062 18.548 -2.961 1.00 73.50 80 GLN A O 1
ATOM 677 N N . ILE A 1 81 ? 4.282 18.448 -3.357 1.00 75.00 81 ILE A N 1
ATOM 678 C CA . ILE A 1 81 ? 4.628 17.595 -2.206 1.00 75.00 81 ILE A CA 1
ATOM 679 C C . ILE A 1 81 ? 4.162 18.229 -0.886 1.00 75.00 81 ILE A C 1
ATOM 681 O O . ILE A 1 81 ? 3.512 17.577 -0.073 1.00 75.00 81 ILE A O 1
ATOM 685 N N . VAL A 1 82 ? 4.430 19.526 -0.692 1.00 79.94 82 VAL A N 1
ATOM 686 C CA . VAL A 1 82 ? 4.062 20.236 0.547 1.00 79.94 82 VAL A CA 1
ATOM 687 C C . VAL A 1 82 ? 2.540 20.295 0.738 1.00 79.94 82 VAL A C 1
ATOM 689 O O . VAL A 1 82 ? 2.046 20.176 1.860 1.00 79.94 82 VAL A O 1
ATOM 692 N N . VAL A 1 83 ? 1.768 20.461 -0.342 1.00 82.31 83 VAL A N 1
ATOM 693 C CA . VAL A 1 83 ? 0.295 20.497 -0.275 1.00 82.31 83 VAL A CA 1
ATOM 694 C C . VAL A 1 83 ? -0.287 19.127 0.078 1.00 82.31 83 VAL A C 1
ATOM 696 O O . VAL A 1 83 ? -1.228 19.043 0.877 1.00 82.31 83 VAL A O 1
ATOM 699 N N . GLU A 1 84 ? 0.264 18.057 -0.490 1.00 87.31 84 GLU A N 1
ATOM 700 C CA . GLU A 1 84 ? -0.164 16.686 -0.213 1.00 87.31 84 GLU A CA 1
ATOM 701 C C . GLU A 1 84 ? 0.128 16.291 1.240 1.00 87.31 84 GLU A C 1
ATOM 703 O O . GLU A 1 84 ? -0.762 15.806 1.942 1.00 87.31 84 GLU A O 1
ATOM 708 N N . GLU A 1 85 ? 1.324 16.610 1.739 1.00 88.81 85 GLU A N 1
ATOM 709 C CA . GLU A 1 85 ? 1.733 16.306 3.110 1.00 88.81 85 GLU A CA 1
ATOM 710 C C . GLU A 1 85 ? 0.836 17.004 4.143 1.00 88.81 85 GLU A C 1
ATOM 712 O O . GLU A 1 85 ? 0.306 16.365 5.056 1.00 88.81 85 GLU A O 1
ATOM 717 N N . VAL A 1 86 ? 0.562 18.301 3.965 1.00 91.69 86 VAL A N 1
ATOM 718 C CA . VAL A 1 86 ? -0.348 19.046 4.853 1.00 91.69 86 VAL A CA 1
ATOM 719 C C . VAL A 1 86 ? -1.767 18.465 4.815 1.00 91.69 86 VAL A C 1
ATOM 721 O O . VAL A 1 86 ? -2.459 18.427 5.839 1.00 91.69 86 VAL A O 1
ATOM 724 N N . SER A 1 87 ? -2.216 17.999 3.649 1.00 93.50 87 SER A N 1
ATOM 725 C CA . SER A 1 87 ? -3.536 17.384 3.484 1.00 93.50 87 SER A CA 1
ATOM 726 C C . SER A 1 87 ? -3.628 16.040 4.208 1.00 93.50 87 SER A C 1
ATOM 728 O O . SER A 1 87 ? -4.603 15.800 4.929 1.00 93.50 87 SER A O 1
ATOM 730 N N . TYR A 1 88 ? -2.591 15.207 4.097 1.00 94.56 88 TYR A N 1
ATOM 731 C CA . TYR A 1 88 ? -2.483 13.937 4.810 1.00 94.56 88 TYR A CA 1
ATOM 732 C C . TYR A 1 88 ? -2.474 14.134 6.331 1.00 94.56 88 TYR A C 1
ATOM 734 O O . TYR A 1 88 ? -3.273 13.518 7.036 1.00 94.56 88 TYR A O 1
ATOM 742 N N . GLN A 1 89 ? -1.663 15.066 6.843 1.00 95.00 89 GLN A N 1
ATOM 743 C CA . GLN A 1 89 ? -1.590 15.364 8.281 1.00 95.00 89 GLN A CA 1
ATOM 744 C C . GLN A 1 89 ? -2.946 15.809 8.850 1.00 95.00 89 GLN A C 1
ATOM 746 O O . GLN A 1 89 ? -3.370 15.367 9.921 1.00 95.00 89 GLN A O 1
ATOM 751 N N . ARG A 1 90 ? -3.687 16.642 8.106 1.00 96.19 90 ARG A N 1
ATOM 752 C CA . ARG A 1 90 ? -5.049 17.049 8.492 1.00 96.19 90 ARG A CA 1
ATOM 753 C C . ARG A 1 90 ? -6.022 15.874 8.526 1.00 96.19 90 ARG A C 1
ATOM 755 O O . ARG A 1 90 ? -6.895 15.843 9.395 1.00 96.19 90 ARG A O 1
ATOM 762 N N . LEU A 1 91 ? -5.918 14.942 7.579 1.00 96.62 91 LEU A N 1
ATOM 763 C CA . LEU A 1 91 ? -6.752 13.742 7.558 1.00 96.62 91 LEU A CA 1
ATOM 764 C C . LEU A 1 91 ? -6.426 12.831 8.746 1.00 96.62 91 LEU A C 1
ATOM 766 O O . LEU A 1 91 ? -7.343 12.405 9.449 1.00 96.62 91 LEU A O 1
ATOM 770 N N . LEU A 1 92 ? -5.141 12.604 9.014 1.00 96.69 92 LEU A N 1
ATOM 771 C CA . LEU A 1 92 ? -4.668 11.770 10.115 1.00 96.69 92 LEU A CA 1
ATOM 772 C C . LEU A 1 92 ? -5.168 12.289 11.469 1.00 96.69 92 LEU A C 1
ATOM 774 O O . LEU A 1 92 ? -5.756 11.533 12.241 1.00 96.69 92 LEU A O 1
ATOM 778 N N . ALA A 1 93 ? -5.046 13.596 11.716 1.00 96.69 93 ALA A N 1
ATOM 779 C CA . ALA A 1 93 ? -5.553 14.222 12.937 1.00 96.69 93 ALA A CA 1
ATOM 780 C C . ALA A 1 93 ? -7.074 14.036 13.109 1.00 96.69 93 ALA A C 1
ATOM 782 O O . ALA A 1 93 ? -7.560 13.808 14.219 1.00 96.69 93 ALA A O 1
ATOM 783 N N . LYS A 1 94 ? -7.845 14.101 12.013 1.00 97.19 94 LYS A N 1
ATOM 784 C CA . LYS A 1 94 ? -9.297 13.859 12.043 1.00 97.19 94 LYS A CA 1
ATOM 785 C C . LYS A 1 94 ? -9.632 12.401 12.349 1.00 97.19 94 LYS A C 1
ATOM 787 O O . LYS A 1 94 ? -10.547 12.160 13.134 1.00 97.19 94 LYS A O 1
ATOM 792 N N . LEU A 1 95 ? -8.933 11.449 11.731 1.00 97.31 95 LEU A N 1
ATOM 793 C CA . LEU A 1 95 ? -9.156 10.018 11.953 1.00 97.31 95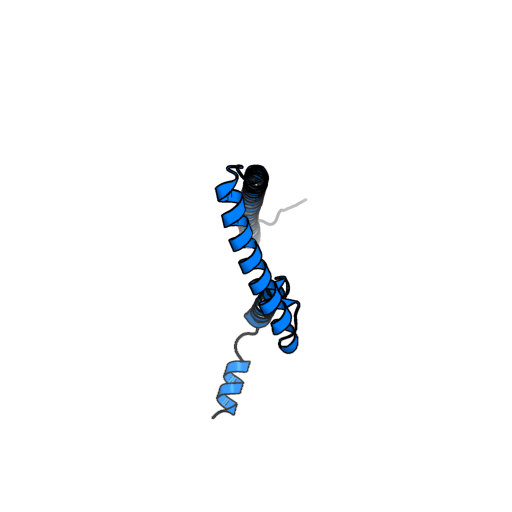 LEU A CA 1
ATOM 794 C C . LEU A 1 95 ? -8.825 9.626 13.392 1.00 97.31 95 LEU A C 1
ATOM 796 O O . LEU A 1 95 ? -9.649 8.997 14.048 1.00 97.31 95 LEU A O 1
ATOM 800 N N . LEU A 1 96 ? -7.689 10.090 13.909 1.00 97.25 96 LEU A N 1
ATOM 801 C CA . LEU A 1 96 ? -7.265 9.812 15.278 1.00 97.25 96 LEU A CA 1
ATOM 802 C C . LEU A 1 96 ? -8.233 10.410 16.305 1.00 97.25 96 LEU A C 1
ATOM 804 O O . LEU A 1 96 ? -8.601 9.764 17.281 1.00 97.25 96 LEU A O 1
ATOM 808 N N . ARG A 1 97 ? -8.735 11.627 16.067 1.00 96.88 97 ARG A N 1
ATOM 809 C CA . ARG A 1 97 ? -9.766 12.203 16.939 1.00 96.88 97 ARG A CA 1
ATOM 810 C C . ARG A 1 97 ? -11.046 11.364 16.944 1.00 96.88 97 ARG A C 1
ATOM 812 O O . ARG A 1 97 ? -11.671 11.225 17.989 1.00 96.88 97 ARG A O 1
ATOM 819 N N . ARG A 1 98 ? -11.445 10.812 15.794 1.00 96.56 98 ARG A N 1
ATOM 820 C CA . ARG A 1 98 ? -12.628 9.944 15.694 1.00 96.56 98 ARG A CA 1
ATOM 821 C C . ARG A 1 98 ? -12.423 8.611 16.403 1.00 96.56 98 ARG A C 1
ATOM 823 O O . ARG A 1 98 ? -13.351 8.174 17.071 1.00 96.56 98 ARG A O 1
ATOM 830 N N . SER A 1 99 ? -11.247 7.995 16.289 1.00 95.69 99 SER A N 1
ATOM 831 C CA . SER A 1 99 ? -10.965 6.737 16.988 1.00 95.69 99 SER A CA 1
ATOM 832 C C . SER A 1 99 ? -10.982 6.934 18.501 1.00 95.69 99 SER A C 1
ATOM 834 O O . SER A 1 99 ? -11.670 6.195 19.190 1.00 95.69 99 SER A O 1
ATOM 836 N N . LEU A 1 100 ? -10.356 8.002 19.007 1.00 95.94 100 LEU A N 1
ATOM 837 C CA . LEU A 1 100 ? -10.376 8.314 20.441 1.00 95.94 100 LEU A CA 1
ATOM 838 C C . LEU A 1 100 ? -11.799 8.528 20.974 1.00 95.94 100 LEU A C 1
ATOM 840 O O . LEU A 1 100 ? -12.158 7.984 22.014 1.00 95.94 100 LEU A O 1
ATOM 844 N N . LEU A 1 101 ? -12.625 9.292 20.251 1.00 95.44 101 LEU A N 1
ATOM 845 C CA . LEU A 1 101 ? -14.022 9.510 20.639 1.00 95.44 101 LEU A CA 1
ATOM 846 C C . LEU A 1 101 ? -14.855 8.223 20.560 1.00 95.44 101 LEU A C 1
ATOM 848 O O . LEU A 1 101 ? -15.762 8.034 21.367 1.00 95.44 101 LEU A O 1
ATOM 852 N N . SER A 1 102 ? -14.564 7.350 19.594 1.00 95.12 102 SER A N 1
ATOM 853 C CA . SER A 1 102 ? -15.211 6.041 19.472 1.00 95.12 102 SER A CA 1
ATOM 854 C C . SER A 1 102 ? -14.883 5.149 20.667 1.00 95.12 102 SER A C 1
ATOM 856 O O . SER A 1 102 ? -15.787 4.532 21.227 1.00 95.12 102 SER A O 1
ATO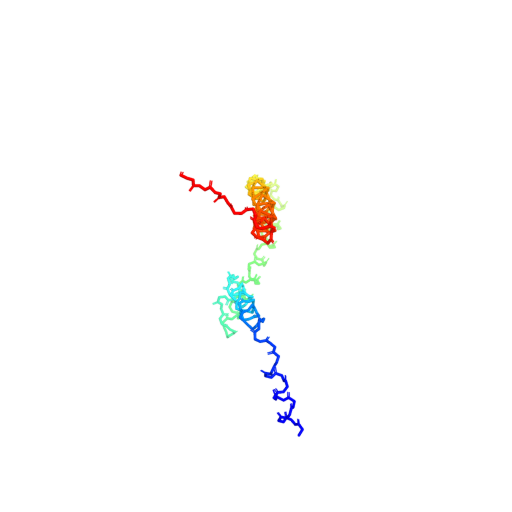M 858 N N . ASP A 1 103 ? -13.620 5.119 21.089 1.00 93.62 103 ASP A N 1
ATOM 859 C CA . ASP A 1 103 ? -13.175 4.333 22.241 1.00 93.62 103 ASP A CA 1
ATOM 860 C C . ASP A 1 103 ? -13.795 4.859 23.541 1.00 93.62 103 ASP A C 1
ATOM 862 O O . ASP A 1 103 ? -14.313 4.087 24.349 1.00 93.62 103 ASP A O 1
ATOM 866 N N . GLU A 1 104 ? -13.824 6.183 23.720 1.00 94.38 104 GLU A N 1
ATOM 867 C CA . GLU A 1 104 ? -14.484 6.815 24.866 1.00 94.38 104 GLU A CA 1
ATOM 868 C C . GLU A 1 104 ? -15.980 6.467 24.908 1.00 94.38 104 GLU A C 1
ATOM 870 O O . GLU A 1 104 ? -16.516 6.107 25.960 1.00 94.38 104 GLU A O 1
ATOM 875 N N . TYR A 1 105 ? -16.659 6.520 23.758 1.00 92.62 105 TYR A N 1
ATOM 876 C CA . TYR A 1 105 ? -18.071 6.164 23.652 1.00 92.62 105 TYR A CA 1
ATOM 877 C C . TYR A 1 105 ? -18.326 4.683 23.955 1.00 92.62 105 TYR A C 1
ATOM 879 O O . TYR A 1 105 ? -19.283 4.361 24.666 1.00 92.62 105 TYR A O 1
ATOM 887 N N . ALA A 1 106 ? -17.474 3.785 23.458 1.00 93.12 106 ALA A N 1
ATOM 888 C CA . ALA A 1 106 ? -17.568 2.354 23.724 1.00 93.12 106 ALA A CA 1
ATOM 889 C C . ALA A 1 106 ? -17.424 2.058 25.225 1.00 93.12 106 ALA A C 1
ATOM 891 O O . ALA A 1 106 ? -18.290 1.401 25.805 1.00 93.12 106 ALA A O 1
ATOM 892 N N . CYS A 1 107 ? -16.404 2.629 25.877 1.00 90.38 107 CYS A N 1
ATOM 893 C CA . CYS A 1 107 ? -16.197 2.518 27.323 1.00 90.38 107 CYS A CA 1
ATOM 894 C C . CYS A 1 107 ? -17.399 3.045 28.112 1.00 90.38 107 CYS A C 1
ATOM 896 O O . CYS A 1 107 ? -17.889 2.388 29.030 1.00 90.38 107 CYS A O 1
ATOM 898 N N . ARG A 1 108 ? -17.915 4.218 27.732 1.00 91.44 108 ARG A N 1
ATOM 899 C CA . ARG A 1 108 ? -19.057 4.836 28.410 1.00 91.44 108 ARG A CA 1
ATOM 900 C C . ARG A 1 108 ? -20.341 4.026 28.246 1.00 91.44 108 ARG A C 1
ATOM 902 O O . ARG A 1 108 ? -21.164 4.000 29.155 1.00 91.44 108 ARG A O 1
ATOM 909 N N . THR A 1 109 ? -20.525 3.379 27.100 1.00 92.19 109 THR A N 1
ATOM 910 C CA . THR A 1 109 ? -21.690 2.525 26.838 1.00 92.19 109 THR A CA 1
ATOM 911 C C . THR A 1 109 ? -21.595 1.224 27.628 1.00 92.19 109 THR A C 1
ATOM 913 O O . THR A 1 109 ? -22.568 0.853 28.277 1.00 92.19 109 THR A O 1
ATOM 916 N N . ALA A 1 110 ? -20.418 0.591 27.671 1.00 90.50 110 ALA A N 1
ATOM 917 C CA . ALA A 1 110 ? -20.180 -0.590 28.502 1.00 90.50 110 ALA A CA 1
ATOM 918 C C . ALA A 1 110 ? -20.470 -0.312 29.988 1.00 90.50 110 ALA A C 1
ATOM 920 O O . ALA A 1 110 ? -21.212 -1.055 30.620 1.00 90.50 110 ALA A O 1
ATOM 921 N N . GLN A 1 111 ? -19.993 0.823 30.515 1.00 90.38 111 GLN A N 1
ATOM 922 C CA . GLN A 1 111 ? -20.273 1.238 31.896 1.00 90.38 111 GLN A CA 1
ATOM 923 C C . GLN A 1 111 ? -21.764 1.461 32.178 1.00 90.38 111 GLN A C 1
ATOM 925 O O . GLN A 1 111 ? -22.229 1.148 33.272 1.00 90.38 111 GLN A O 1
ATOM 930 N N . LYS A 1 112 ? -22.522 2.011 31.220 1.00 91.00 112 LYS A N 1
ATOM 931 C CA . LYS A 1 112 ? -23.976 2.184 31.370 1.00 91.00 112 LYS A CA 1
ATOM 932 C C . LYS A 1 112 ? -24.697 0.844 31.426 1.00 91.00 112 LYS A C 1
ATOM 934 O O . LYS A 1 112 ? -25.497 0.648 32.331 1.00 91.00 112 LYS A O 1
ATOM 939 N N . VAL A 1 113 ? -24.365 -0.070 30.514 1.00 91.75 113 VAL A N 1
ATOM 940 C CA . VAL A 1 113 ? -24.943 -1.422 30.477 1.00 91.75 113 VAL A CA 1
ATOM 941 C C . VAL A 1 113 ? -24.647 -2.175 31.778 1.00 91.75 113 VAL A C 1
ATOM 943 O O . VAL A 1 113 ? -25.544 -2.784 32.357 1.00 91.75 113 VAL A O 1
ATOM 946 N N . ASP A 1 114 ? -23.416 -2.087 32.286 1.00 90.56 114 ASP A N 1
ATOM 947 C CA . ASP A 1 114 ? -23.048 -2.698 33.568 1.00 90.56 114 ASP A CA 1
ATOM 948 C C . ASP A 1 114 ? -23.786 -2.050 34.751 1.00 90.56 114 ASP A C 1
ATOM 950 O O . ASP A 1 114 ? -24.196 -2.745 35.682 1.00 90.56 114 ASP A O 1
ATOM 954 N N . GLY A 1 115 ? -23.995 -0.730 34.711 1.00 87.88 115 GLY A N 1
ATOM 955 C CA . GLY A 1 115 ? -24.759 0.010 35.717 1.00 87.88 115 GLY A CA 1
ATOM 956 C C . GLY A 1 115 ? -26.242 -0.370 35.744 1.00 87.88 115 GLY A C 1
ATOM 957 O O . GLY A 1 115 ? -26.782 -0.635 36.817 1.00 87.88 115 GLY A O 1
ATOM 958 N N . GLU A 1 116 ? -26.884 -0.455 34.579 1.00 89.31 116 GLU A N 1
ATOM 959 C CA . GLU A 1 116 ? -28.277 -0.900 34.426 1.00 89.31 116 GLU A CA 1
ATOM 960 C C . GLU A 1 116 ? -28.452 -2.332 34.945 1.00 89.31 116 GLU A C 1
ATOM 962 O O . GLU A 1 116 ? -29.334 -2.598 35.760 1.00 89.31 116 GLU A O 1
ATOM 967 N N . LYS A 1 117 ? -27.526 -3.233 34.599 1.00 88.38 117 LYS A N 1
ATOM 968 C CA . LYS A 1 117 ? -27.521 -4.612 35.098 1.00 88.38 117 LYS A CA 1
ATOM 969 C C . LYS A 1 117 ? -27.357 -4.696 36.619 1.00 88.38 117 LYS A C 1
ATOM 971 O O . LYS A 1 117 ? -27.959 -5.553 37.263 1.00 88.38 117 LYS A O 1
ATOM 976 N N . CYS A 1 118 ? -26.553 -3.816 37.220 1.00 83.75 118 CYS A N 1
ATOM 977 C CA . CYS A 1 118 ? -26.435 -3.727 38.678 1.00 83.75 118 CYS A CA 1
ATOM 978 C C . CYS A 1 118 ? -27.742 -3.259 39.337 1.00 83.75 118 CYS A C 1
ATOM 980 O O . CYS A 1 118 ? -28.108 -3.787 40.386 1.00 83.75 118 CYS A O 1
ATOM 982 N N . LEU A 1 119 ? -28.448 -2.299 38.731 1.00 83.06 119 LEU A N 1
ATOM 983 C CA . LEU A 1 119 ? -29.735 -1.801 39.230 1.00 83.06 119 LEU A CA 1
ATOM 984 C C . LEU A 1 119 ? -30.837 -2.866 39.146 1.00 83.06 119 LEU A C 1
ATOM 986 O O . LEU A 1 119 ? -31.580 -3.041 40.112 1.00 83.06 119 LEU A O 1
ATOM 990 N N . GLU A 1 120 ? -30.879 -3.633 38.054 1.00 84.25 120 GLU A N 1
ATOM 991 C CA . GLU A 1 120 ? -31.767 -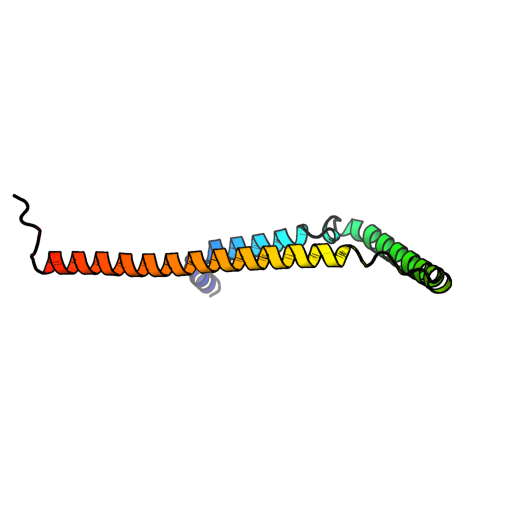4.794 37.914 1.00 84.25 120 GLU A CA 1
ATOM 992 C C . GLU A 1 120 ? -31.495 -5.854 38.994 1.00 84.25 120 GLU A C 1
ATOM 994 O O . GLU A 1 120 ? -32.425 -6.351 39.628 1.00 84.25 120 GLU A O 1
ATOM 999 N N . MET A 1 121 ? -30.221 -6.166 39.271 1.00 76.62 121 MET A N 1
ATOM 1000 C CA . MET A 1 121 ? -29.846 -7.116 40.331 1.00 76.62 121 MET A CA 1
ATOM 1001 C C . MET A 1 121 ? -30.199 -6.626 41.742 1.00 76.62 121 MET A C 1
ATOM 1003 O O . MET A 1 121 ? -30.439 -7.444 42.630 1.00 76.62 121 MET A O 1
ATOM 1007 N N . LEU A 1 122 ? -30.234 -5.310 41.961 1.00 78.88 122 LEU A N 1
ATOM 1008 C CA . LEU A 1 122 ? -30.624 -4.693 43.232 1.00 78.88 122 LEU A CA 1
ATOM 1009 C C . LEU A 1 122 ? -32.149 -4.580 43.403 1.00 78.88 122 LEU A C 1
ATOM 1011 O O . LEU A 1 122 ? -32.602 -4.110 44.446 1.00 78.88 122 LEU A O 1
ATOM 1015 N N . GLY A 1 123 ? -32.943 -5.018 42.418 1.00 65.06 123 GLY A N 1
ATOM 1016 C CA . GLY A 1 123 ? -34.406 -4.989 42.481 1.00 65.06 123 GLY A CA 1
ATOM 1017 C C . GLY A 1 123 ? -35.004 -3.581 42.416 1.00 65.06 123 GLY A C 1
ATOM 1018 O O . GLY A 1 123 ? -36.177 -3.408 42.732 1.00 65.06 123 GLY A O 1
ATOM 1019 N N . ILE A 1 124 ? -34.222 -2.580 42.000 1.00 63.28 124 ILE A N 1
ATOM 1020 C CA . ILE A 1 124 ? -34.692 -1.208 41.767 1.00 63.28 124 ILE A CA 1
ATOM 1021 C C . ILE A 1 124 ? -35.098 -1.112 40.290 1.00 63.28 124 ILE A C 1
ATOM 1023 O O . ILE A 1 124 ? -34.493 -0.398 39.496 1.00 63.28 124 ILE A O 1
ATOM 1027 N N . GLY A 1 125 ? -36.079 -1.924 39.894 1.00 53.72 125 GLY A N 1
ATOM 1028 C CA . GLY A 1 125 ? -36.782 -1.738 38.629 1.00 53.72 125 GLY A CA 1
ATOM 1029 C C . GLY A 1 125 ? -37.764 -0.585 38.798 1.00 53.72 125 GLY A C 1
ATOM 1030 O O . GLY A 1 125 ? -38.463 -0.538 39.808 1.00 53.72 125 GLY A O 1
ATOM 1031 N N . ALA A 1 126 ? -37.762 0.355 37.856 1.00 58.41 126 ALA A N 1
ATOM 1032 C CA . ALA A 1 126 ? -38.670 1.492 37.834 1.00 58.41 126 ALA A CA 1
ATOM 1033 C C . ALA A 1 126 ? -40.126 1.029 38.036 1.00 58.41 126 ALA A C 1
ATOM 1035 O O . ALA A 1 126 ? -40.671 0.273 37.231 1.00 58.41 126 ALA A O 1
ATOM 1036 N N . ASP A 1 127 ? -40.713 1.451 39.155 1.00 51.50 127 ASP A N 1
ATOM 1037 C CA . ASP A 1 127 ? -42.148 1.401 39.408 1.00 51.50 127 ASP A CA 1
ATOM 1038 C C . ASP A 1 127 ? -42.763 2.557 38.607 1.00 51.50 127 ASP A C 1
ATOM 1040 O O . ASP A 1 127 ? -42.897 3.681 39.094 1.00 51.50 127 ASP A O 1
ATOM 1044 N N . ASP A 1 128 ? -43.006 2.300 37.323 1.00 53.47 128 ASP A N 1
ATOM 1045 C CA . ASP A 1 128 ? -43.711 3.211 36.428 1.00 53.47 128 ASP A CA 1
ATOM 1046 C C . ASP A 1 128 ? -45.217 2.923 36.555 1.00 53.47 128 ASP A C 1
ATOM 1048 O O . ASP A 1 128 ? -45.728 1.939 36.011 1.00 53.47 128 ASP A O 1
ATOM 1052 N N . GLY A 1 129 ? -45.908 3.771 37.325 1.00 42.28 129 GLY A N 1
ATOM 1053 C CA . GLY A 1 129 ? -47.372 3.875 37.355 1.00 42.28 129 GLY A CA 1
ATOM 1054 C C . GLY A 1 129 ? -47.952 4.639 36.169 1.00 42.28 129 GLY A C 1
ATOM 1055 O O . GLY A 1 129 ? -47.237 5.489 35.589 1.00 42.28 129 GLY A O 1
#